Protein AF-A0A6V8L2H3-F1 (afdb_monomer_lite)

InterPro domains:
  IPR012302 Malic enzyme, NAD-binding [PF03949] (28-151)
  IPR012302 Malic enzyme, NAD-binding [SM00919] (1-156)
  IPR036291 NAD(P)-binding domain superfamily [SSF51735] (1-154)
  IPR051674 Malate Decarboxylating Enzymes [PTHR43237] (1-155)

Sequence (157 aa):
MNPSWQWLAEHTNKDGYAGDLPGAVRGADVFIGVSAPNLLTGDDVAAMAKDSIVFALANPDPEVDPREARKHAAIVATGRSDQPNQINNVLAFPGVFRGMLDAHAEEFTEEMALAAARAIADVVGSEKINPTVIVPSVFDPRVAPAVAAAVRAASGR

Secondary structure (DSSP, 8-state):
--HHHHHHHHHS-TT---S-HHHHHTT-SEEEE-S-SS---HHHHHTS-TT-EEEE--SSS-SS-HHHHTTT-SEEEES-TTSSSB--GGGTHHHHHHHHHHHT-SS--HHHHHHHHHHHHHTT-TTT-BTTBSS--TT-TTHHHHHHHHHHHHTT-

Radius of gyration: 17.68 Å; chains: 1; bounding box: 43×32×46 Å

Structure (mmCIF, N/CA/C/O backbone):
data_AF-A0A6V8L2H3-F1
#
_entry.id   AF-A0A6V8L2H3-F1
#
loop_
_atom_site.group_PDB
_atom_site.id
_atom_site.type_symbol
_atom_site.label_atom_id
_atom_site.label_alt_id
_atom_site.label_comp_id
_atom_site.label_asym_id
_atom_site.label_entity_id
_atom_site.label_seq_id
_atom_site.pdbx_PDB_ins_code
_atom_site.Cartn_x
_atom_site.Cartn_y
_atom_site.Cartn_z
_atom_site.occupancy
_atom_site.B_iso_or_equiv
_atom_site.auth_seq_id
_atom_site.auth_comp_id
_atom_site.auth_asym_id
_atom_site.auth_atom_id
_atom_site.pdbx_PDB_model_num
ATOM 1 N N . MET A 1 1 ? 26.379 -6.261 10.099 1.00 69.12 1 MET A N 1
ATOM 2 C CA . MET A 1 1 ? 25.071 -6.073 9.435 1.00 69.12 1 MET A CA 1
ATOM 3 C C . MET A 1 1 ? 24.008 -6.028 10.522 1.00 69.12 1 MET A C 1
ATOM 5 O O . MET A 1 1 ? 24.196 -6.705 11.525 1.00 69.12 1 MET A O 1
ATOM 9 N N . ASN A 1 2 ? 22.961 -5.209 10.392 1.00 93.88 2 ASN A N 1
ATOM 10 C CA . ASN A 1 2 ? 21.833 -5.248 11.332 1.00 93.88 2 ASN A CA 1
ATOM 11 C C . ASN A 1 2 ? 21.234 -6.679 11.326 1.00 93.88 2 ASN A C 1
ATOM 13 O O . ASN A 1 2 ? 21.031 -7.197 10.224 1.00 93.88 2 ASN A O 1
ATOM 17 N N . PRO A 1 3 ? 20.965 -7.319 12.485 1.00 95.06 3 PRO A N 1
ATOM 18 C CA . PRO A 1 3 ? 20.406 -8.675 12.540 1.00 95.06 3 PRO A CA 1
ATOM 19 C C . PRO A 1 3 ? 19.153 -8.871 11.675 1.00 95.06 3 PRO A C 1
ATOM 21 O O . PRO A 1 3 ? 19.028 -9.889 11.000 1.00 95.06 3 PRO A O 1
ATOM 24 N N . SER A 1 4 ? 18.267 -7.873 11.606 1.00 93.81 4 SER A N 1
ATOM 25 C CA . SER A 1 4 ? 17.063 -7.930 10.768 1.00 93.81 4 SER A CA 1
ATOM 26 C C . SER A 1 4 ? 17.392 -7.950 9.273 1.00 93.81 4 SER A C 1
ATOM 28 O O . SER A 1 4 ? 16.727 -8.630 8.499 1.00 93.81 4 SER A O 1
ATOM 30 N N . TRP A 1 5 ? 18.433 -7.229 8.850 1.00 93.38 5 TRP A N 1
ATOM 31 C CA . TRP A 1 5 ? 18.870 -7.224 7.449 1.00 93.38 5 TRP A CA 1
ATOM 32 C C . TRP A 1 5 ? 19.534 -8.539 7.060 1.00 93.38 5 TRP A C 1
ATOM 34 O O . TRP A 1 5 ? 19.353 -9.002 5.939 1.00 93.38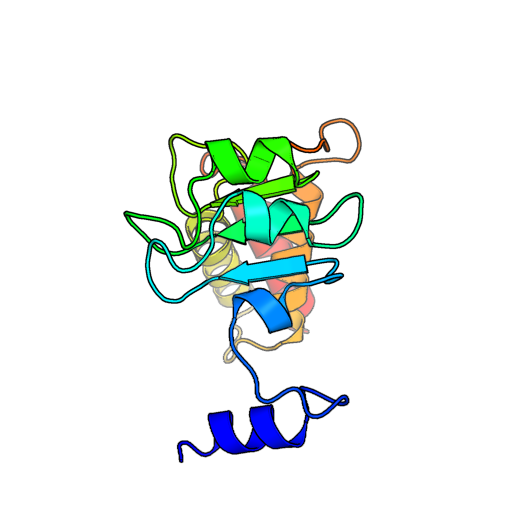 5 TRP A O 1
ATOM 44 N N . GLN A 1 6 ? 20.272 -9.151 7.989 1.00 94.69 6 GLN A N 1
ATOM 45 C CA . GLN A 1 6 ? 20.835 -10.479 7.778 1.00 94.69 6 GLN A CA 1
ATOM 46 C C . GLN A 1 6 ? 19.733 -11.525 7.606 1.00 94.69 6 GLN A C 1
ATOM 48 O O . GLN A 1 6 ? 19.753 -12.254 6.620 1.00 94.69 6 GLN A O 1
ATOM 53 N N . TRP A 1 7 ? 18.733 -11.528 8.492 1.00 96.06 7 TRP A N 1
ATOM 54 C CA . TRP A 1 7 ? 17.596 -12.437 8.368 1.00 96.06 7 TRP A CA 1
ATOM 55 C C . TRP A 1 7 ? 16.879 -12.267 7.020 1.00 96.06 7 TRP A C 1
ATOM 57 O O . TRP A 1 7 ? 16.652 -13.252 6.323 1.00 96.06 7 TRP A O 1
ATOM 67 N N . LEU A 1 8 ? 16.597 -11.028 6.597 1.00 94.81 8 LEU A N 1
ATOM 68 C CA . LEU A 1 8 ? 15.976 -10.763 5.294 1.00 94.81 8 LEU A CA 1
ATOM 69 C C . LEU A 1 8 ? 16.816 -11.296 4.128 1.00 94.81 8 LEU A C 1
ATOM 71 O O . LEU A 1 8 ? 16.270 -11.951 3.243 1.00 94.81 8 LEU A O 1
ATOM 75 N N . ALA A 1 9 ? 18.127 -11.050 4.126 1.00 92.88 9 ALA A N 1
ATOM 76 C CA . ALA A 1 9 ? 19.014 -11.514 3.061 1.00 92.88 9 ALA A CA 1
ATOM 77 C C . ALA A 1 9 ? 19.085 -13.050 2.975 1.00 92.88 9 ALA A C 1
ATOM 79 O O . ALA A 1 9 ? 19.192 -13.592 1.881 1.00 92.88 9 ALA A O 1
ATOM 80 N N . GLU A 1 10 ? 18.993 -13.748 4.109 1.00 94.62 10 GLU A N 1
ATOM 81 C CA . GLU A 1 10 ? 19.021 -15.216 4.179 1.00 94.62 10 GLU A CA 1
ATOM 82 C C . GLU A 1 10 ? 17.682 -15.877 3.790 1.00 94.62 10 GLU A C 1
ATOM 84 O O . GLU A 1 10 ? 17.670 -17.043 3.401 1.00 94.62 10 GLU A O 1
ATOM 89 N N . HIS A 1 11 ? 16.557 -15.155 3.889 1.00 96.69 11 HIS A N 1
ATOM 90 C CA . HIS A 1 11 ? 15.204 -15.715 3.707 1.00 96.69 11 HIS A CA 1
ATOM 91 C C . HIS A 1 11 ? 14.455 -15.186 2.470 1.00 96.69 11 HIS A C 1
ATOM 93 O O . HIS A 1 11 ? 13.380 -15.691 2.134 1.00 96.69 11 HIS A O 1
ATOM 99 N N . THR A 1 12 ? 14.996 -14.183 1.780 1.00 96.31 12 THR A N 1
ATOM 100 C CA . THR A 1 12 ? 14.428 -13.601 0.549 1.00 96.31 12 THR A CA 1
ATOM 101 C C . THR A 1 12 ? 15.394 -13.775 -0.628 1.00 96.31 12 THR A C 1
ATOM 103 O O . THR A 1 12 ? 16.406 -14.452 -0.487 1.00 96.31 12 THR A O 1
ATOM 106 N N . ASN A 1 13 ? 15.075 -13.221 -1.808 1.00 95.75 13 ASN A N 1
ATOM 107 C CA . ASN A 1 13 ? 15.942 -13.287 -2.995 1.00 95.75 13 ASN A CA 1
ATOM 108 C C . ASN A 1 13 ? 16.401 -14.721 -3.343 1.00 95.75 13 ASN A C 1
ATOM 110 O O . ASN A 1 13 ? 17.592 -15.008 -3.444 1.00 95.75 13 ASN A O 1
ATOM 114 N N . LYS A 1 14 ? 15.441 -15.642 -3.505 1.00 93.88 14 LYS A N 1
ATOM 115 C CA . LYS A 1 14 ? 15.718 -17.075 -3.731 1.00 93.88 14 LYS A CA 1
ATOM 116 C C . LYS A 1 14 ? 16.567 -17.342 -4.975 1.00 93.88 14 LYS A C 1
ATOM 118 O O . LYS A 1 14 ? 17.316 -18.313 -4.996 1.00 93.88 14 LYS A O 1
ATOM 123 N N . ASP A 1 15 ? 16.467 -16.464 -5.968 1.00 93.00 15 ASP A N 1
ATOM 124 C CA . ASP A 1 15 ? 17.228 -16.546 -7.216 1.00 93.00 15 ASP A CA 1
ATOM 125 C C . ASP A 1 15 ? 18.649 -15.974 -7.082 1.00 93.00 15 ASP A C 1
ATOM 127 O O . ASP A 1 15 ? 19.437 -16.035 -8.025 1.00 93.00 15 ASP A O 1
ATOM 131 N N . GLY A 1 16 ? 18.999 -15.421 -5.914 1.00 94.31 16 GLY A N 1
ATOM 132 C CA . GLY A 1 16 ? 20.328 -14.885 -5.632 1.00 94.31 16 GLY A CA 1
ATOM 133 C C . GLY A 1 16 ? 20.694 -13.694 -6.515 1.00 94.31 16 GLY A C 1
ATOM 134 O O . GLY A 1 16 ? 21.871 -13.496 -6.821 1.00 94.31 16 GLY A O 1
ATOM 135 N N . TYR A 1 17 ? 19.707 -12.907 -6.950 1.00 95.50 17 TYR A N 1
ATOM 136 C CA . TYR A 1 17 ? 19.945 -11.738 -7.783 1.00 95.50 17 TYR A CA 1
ATOM 137 C C . TYR A 1 17 ? 20.823 -10.724 -7.036 1.00 95.50 17 TYR A C 1
ATOM 139 O O . TYR A 1 17 ? 20.478 -10.272 -5.946 1.00 95.50 17 TYR A O 1
ATOM 147 N N . ALA A 1 18 ? 21.967 -10.372 -7.620 1.00 95.62 18 ALA A N 1
ATOM 148 C CA . ALA A 1 18 ? 22.969 -9.489 -7.014 1.00 95.62 18 ALA A CA 1
ATOM 149 C C . ALA A 1 18 ? 23.338 -8.299 -7.920 1.00 95.62 18 ALA A C 1
ATOM 151 O O . ALA A 1 18 ? 24.421 -7.728 -7.787 1.00 95.62 18 ALA A O 1
ATOM 152 N N . GLY A 1 19 ? 22.471 -7.975 -8.884 1.00 96.00 19 GLY A N 1
ATOM 153 C CA . GLY A 1 19 ? 22.644 -6.839 -9.787 1.00 96.00 19 GLY A CA 1
ATOM 154 C C . GLY A 1 19 ? 22.066 -5.540 -9.225 1.00 96.00 19 GLY A C 1
ATOM 155 O O . GLY A 1 19 ? 22.056 -5.313 -8.016 1.00 96.00 19 GLY A O 1
ATOM 156 N N . ASP A 1 20 ? 21.598 -4.674 -10.119 1.00 96.88 20 ASP A N 1
ATOM 157 C CA . ASP A 1 20 ? 21.049 -3.363 -9.789 1.00 96.88 20 ASP A CA 1
ATOM 158 C C . ASP A 1 20 ? 19.515 -3.372 -9.686 1.00 96.88 20 ASP A C 1
ATOM 160 O O . ASP A 1 20 ? 18.837 -4.364 -9.955 1.00 96.88 20 ASP A O 1
ATOM 164 N N . LEU A 1 21 ? 18.947 -2.247 -9.251 1.00 96.56 21 LEU A N 1
ATOM 165 C CA . LEU A 1 21 ? 17.501 -2.124 -9.095 1.00 96.56 21 LEU A CA 1
ATOM 166 C C . LEU A 1 21 ? 16.737 -2.260 -10.432 1.00 96.56 21 LEU A C 1
ATOM 168 O O . LEU A 1 21 ? 15.763 -3.015 -10.448 1.00 96.56 21 LEU A O 1
ATOM 172 N N . PRO A 1 22 ? 17.153 -1.621 -11.549 1.00 97.38 22 PRO A N 1
ATOM 173 C CA . PRO A 1 22 ? 16.535 -1.840 -12.858 1.00 97.38 22 PRO A CA 1
ATOM 174 C C . PRO A 1 22 ? 16.475 -3.309 -13.270 1.00 97.38 22 PRO A C 1
ATOM 176 O O . PRO A 1 22 ? 15.445 -3.783 -13.747 1.00 97.38 22 PRO A O 1
ATOM 179 N N . GLY A 1 23 ? 17.552 -4.069 -13.065 1.00 97.69 23 GLY A N 1
ATOM 180 C CA . GLY A 1 23 ? 17.536 -5.489 -13.374 1.00 97.69 23 GLY A CA 1
ATOM 181 C C . GLY A 1 23 ? 16.688 -6.312 -12.400 1.00 97.69 23 GLY A C 1
ATOM 182 O O . GLY A 1 23 ? 16.073 -7.280 -12.840 1.00 97.69 23 GLY A O 1
ATOM 183 N N . ALA A 1 24 ? 16.581 -5.912 -11.128 1.00 97.06 24 ALA A N 1
ATOM 184 C CA . ALA A 1 24 ? 15.724 -6.577 -10.142 1.00 97.06 24 ALA A CA 1
ATOM 185 C C . ALA A 1 24 ? 14.222 -6.436 -10.446 1.00 97.06 24 ALA A C 1
ATOM 187 O O . ALA A 1 24 ? 13.447 -7.327 -10.106 1.00 97.06 24 ALA A O 1
ATOM 188 N N . VAL A 1 25 ? 13.796 -5.332 -11.075 1.00 97.94 25 VAL A N 1
ATOM 189 C CA . VAL A 1 25 ? 12.377 -5.105 -11.412 1.00 97.94 25 VAL A CA 1
ATOM 190 C C . VAL A 1 25 ? 11.965 -5.700 -12.760 1.00 97.94 25 VAL A C 1
ATOM 192 O O . VAL A 1 25 ? 10.773 -5.794 -13.050 1.00 97.94 25 VAL A O 1
ATOM 195 N N . ARG A 1 26 ? 12.913 -6.147 -13.592 1.00 98.19 26 ARG A N 1
ATOM 196 C CA . ARG A 1 26 ? 12.599 -6.770 -14.885 1.00 98.19 26 ARG A CA 1
ATOM 197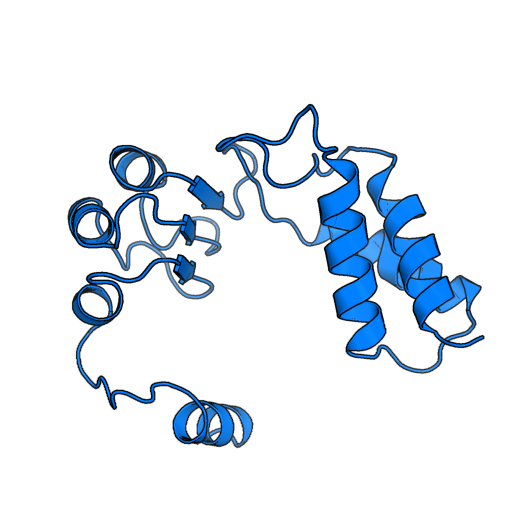 C C . ARG A 1 26 ? 11.743 -8.019 -14.704 1.00 98.19 26 ARG A C 1
ATOM 199 O O . ARG A 1 26 ? 12.154 -8.976 -14.059 1.00 98.19 26 ARG A O 1
ATOM 206 N N . GLY A 1 27 ? 10.563 -8.018 -15.319 1.00 98.06 27 GLY A N 1
ATOM 207 C CA . GLY A 1 27 ? 9.590 -9.101 -15.192 1.00 98.06 27 GLY A CA 1
ATOM 208 C C . GLY A 1 27 ? 8.952 -9.237 -13.806 1.00 98.06 27 GLY A C 1
ATOM 209 O O . GLY A 1 27 ? 8.242 -10.211 -13.586 1.00 98.06 27 GLY A O 1
ATOM 210 N N . ALA A 1 28 ? 9.173 -8.298 -12.881 1.00 98.38 28 ALA A N 1
ATOM 211 C CA . ALA A 1 28 ? 8.517 -8.312 -11.578 1.00 98.38 28 ALA A CA 1
ATOM 212 C C . ALA A 1 28 ? 7.043 -7.896 -11.699 1.00 98.38 28 ALA A C 1
ATOM 214 O O . ALA A 1 28 ? 6.716 -6.954 -12.424 1.00 98.38 28 ALA A O 1
ATOM 215 N N . ASP A 1 29 ? 6.161 -8.558 -10.950 1.00 98.69 29 ASP A N 1
ATOM 216 C CA . ASP A 1 29 ? 4.734 -8.208 -10.892 1.00 98.69 29 ASP A CA 1
ATOM 217 C C . ASP A 1 29 ? 4.474 -6.969 -10.029 1.00 98.69 29 ASP A C 1
ATOM 219 O O . ASP A 1 29 ? 3.563 -6.186 -10.295 1.00 98.69 29 ASP A O 1
ATOM 223 N N . VAL A 1 30 ? 5.275 -6.783 -8.976 1.00 98.62 30 VAL A N 1
ATOM 224 C CA . VAL A 1 30 ? 5.083 -5.722 -7.986 1.00 98.62 30 VAL A CA 1
ATOM 225 C C . VAL A 1 30 ? 6.418 -5.077 -7.634 1.00 98.62 30 VAL A C 1
ATOM 227 O O . VAL A 1 30 ? 7.379 -5.764 -7.294 1.00 98.62 30 VAL A O 1
ATOM 230 N N . PHE A 1 31 ? 6.452 -3.747 -7.646 1.00 98.50 31 PHE A N 1
ATOM 231 C CA . PHE A 1 31 ? 7.516 -2.943 -7.054 1.00 98.50 31 PHE A CA 1
ATOM 232 C C . PHE A 1 31 ? 6.963 -2.149 -5.867 1.00 98.50 31 PHE A C 1
ATOM 234 O O . PHE A 1 31 ? 5.948 -1.466 -6.000 1.00 98.50 31 PHE A O 1
ATOM 241 N N . ILE A 1 32 ? 7.641 -2.216 -4.718 1.00 98.38 32 ILE A N 1
ATOM 242 C CA . ILE A 1 32 ? 7.344 -1.400 -3.532 1.00 98.38 32 ILE A CA 1
ATOM 243 C C . ILE A 1 32 ? 8.616 -0.649 -3.136 1.00 98.38 32 ILE A C 1
ATOM 245 O O . ILE A 1 32 ? 9.547 -1.227 -2.577 1.00 98.38 32 ILE A O 1
ATOM 249 N N . GLY A 1 33 ? 8.642 0.644 -3.434 1.00 97.44 33 GLY A N 1
ATOM 250 C CA . GLY A 1 33 ? 9.679 1.585 -3.040 1.00 97.44 33 GLY A CA 1
ATOM 251 C C . GLY A 1 33 ? 9.303 2.320 -1.755 1.00 97.44 33 GLY A C 1
ATOM 252 O O . GLY A 1 33 ? 8.184 2.814 -1.623 1.00 97.44 33 GLY A O 1
ATOM 253 N N . VAL A 1 34 ? 10.242 2.372 -0.808 1.00 95.19 34 VAL A N 1
ATOM 254 C CA . VAL A 1 34 ? 10.123 3.094 0.473 1.00 95.19 34 VAL A CA 1
ATOM 255 C C . VAL A 1 34 ? 11.430 3.814 0.845 1.00 95.19 34 VAL A C 1
ATOM 257 O O . VAL A 1 34 ? 11.745 3.959 2.027 1.00 95.19 34 VAL A O 1
ATOM 260 N N . SER A 1 35 ? 12.248 4.182 -0.145 1.00 89.94 35 SER A N 1
ATOM 261 C CA . SER A 1 35 ? 13.659 4.538 0.073 1.00 89.94 35 SER A CA 1
ATOM 262 C C . SER A 1 35 ? 14.010 5.970 -0.335 1.00 89.94 35 SER A C 1
ATOM 264 O O . SER A 1 35 ? 14.074 6.849 0.523 1.00 89.94 35 SER A O 1
ATOM 266 N N . ALA A 1 36 ? 14.301 6.199 -1.614 1.00 92.94 36 ALA A N 1
ATOM 267 C CA . ALA A 1 36 ? 14.871 7.435 -2.143 1.00 92.94 36 ALA A CA 1
ATOM 268 C C . ALA A 1 36 ? 14.234 7.812 -3.492 1.00 92.94 36 ALA A C 1
ATOM 270 O O . ALA A 1 36 ? 13.719 6.944 -4.193 1.00 92.94 36 ALA A O 1
ATOM 271 N N . PRO A 1 37 ? 14.277 9.096 -3.879 1.00 95.88 37 PRO A N 1
ATOM 272 C CA . PRO A 1 37 ? 13.647 9.561 -5.108 1.00 95.88 37 PRO A CA 1
ATOM 273 C C . PRO A 1 37 ? 14.418 9.151 -6.371 1.00 95.88 37 PRO A C 1
ATOM 275 O O . PRO A 1 37 ? 15.641 9.019 -6.336 1.00 95.88 37 PRO A O 1
ATOM 278 N N . ASN A 1 38 ? 13.712 9.068 -7.505 1.00 95.06 38 ASN A N 1
ATOM 279 C CA . ASN A 1 38 ? 14.280 8.942 -8.861 1.00 95.06 38 ASN A CA 1
ATOM 280 C C . ASN A 1 38 ? 15.246 7.754 -9.058 1.00 95.06 38 ASN A C 1
ATOM 282 O O . ASN A 1 38 ? 16.293 7.889 -9.692 1.00 95.06 38 ASN A O 1
ATOM 286 N N . LEU A 1 39 ? 14.905 6.594 -8.499 1.00 97.31 39 LEU A N 1
ATOM 287 C CA . LEU A 1 39 ? 15.673 5.354 -8.628 1.00 97.31 39 LEU A CA 1
ATOM 288 C C . LEU A 1 39 ? 15.321 4.548 -9.884 1.00 97.31 39 LEU A C 1
ATOM 290 O O . LEU A 1 39 ? 16.135 3.742 -10.327 1.00 97.31 39 LEU A O 1
ATOM 294 N N . LEU A 1 40 ? 14.118 4.740 -10.426 1.00 98.06 40 LEU A N 1
ATOM 295 C CA . LEU A 1 40 ? 13.610 4.048 -11.606 1.00 98.06 40 LEU A CA 1
ATOM 296 C C . LEU A 1 40 ? 13.062 5.049 -12.625 1.00 98.06 40 LEU A C 1
ATOM 298 O O . LEU A 1 40 ? 12.545 6.115 -12.282 1.00 98.06 40 LEU A O 1
ATOM 302 N N . THR A 1 41 ? 13.149 4.675 -13.893 1.00 98.38 41 THR A N 1
ATOM 303 C CA . THR A 1 41 ? 12.600 5.405 -15.037 1.00 98.38 41 THR A CA 1
ATOM 304 C C . THR A 1 41 ? 11.316 4.748 -15.555 1.00 98.38 41 THR A C 1
ATOM 306 O O . THR A 1 41 ? 10.957 3.640 -15.153 1.00 98.38 41 THR A O 1
ATOM 309 N N . GLY A 1 42 ? 10.614 5.414 -16.479 1.00 98.12 42 GLY A N 1
ATOM 310 C CA . GLY A 1 42 ? 9.475 4.811 -17.181 1.00 98.12 42 GLY A CA 1
ATOM 311 C C . GLY A 1 42 ? 9.855 3.542 -17.952 1.00 98.12 42 GLY A C 1
ATOM 312 O O . GLY A 1 42 ? 9.098 2.576 -17.928 1.00 98.12 42 GLY A O 1
ATOM 313 N N . ASP A 1 43 ? 11.049 3.508 -18.552 1.00 98.50 43 ASP A N 1
ATOM 314 C CA . ASP A 1 43 ? 11.555 2.344 -19.290 1.00 98.50 43 ASP A CA 1
ATOM 315 C C . ASP A 1 43 ? 11.805 1.142 -18.368 1.00 98.50 43 ASP A C 1
ATOM 317 O O . ASP A 1 43 ? 11.550 -0.001 -18.752 1.00 98.50 43 ASP A O 1
ATOM 321 N N . ASP A 1 44 ? 12.237 1.387 -17.129 1.00 98.62 44 ASP A N 1
ATOM 322 C CA . ASP A 1 44 ? 12.399 0.320 -16.137 1.00 98.62 44 ASP A CA 1
ATOM 323 C C . ASP A 1 44 ? 11.041 -0.280 -15.748 1.00 98.62 44 ASP A C 1
ATOM 325 O O . ASP A 1 44 ? 10.905 -1.500 -15.655 1.00 98.62 44 ASP A O 1
ATOM 329 N N . VAL A 1 45 ? 10.006 0.560 -15.607 1.00 98.62 45 VAL A N 1
ATOM 330 C CA . VAL A 1 45 ? 8.624 0.101 -15.378 1.00 98.62 45 VAL A CA 1
ATOM 331 C C . VAL A 1 45 ? 8.075 -0.630 -16.607 1.00 98.62 45 VAL A C 1
ATOM 333 O O . VAL A 1 45 ? 7.386 -1.637 -16.465 1.00 98.62 45 VAL A O 1
ATOM 336 N N . ALA A 1 46 ? 8.410 -0.184 -17.820 1.00 98.62 46 ALA A N 1
ATOM 337 C CA . ALA A 1 46 ? 8.034 -0.866 -19.060 1.00 98.62 46 ALA A CA 1
ATOM 338 C C . ALA A 1 46 ? 8.628 -2.278 -19.172 1.00 98.62 46 ALA A C 1
ATOM 340 O O . ALA A 1 46 ? 8.067 -3.126 -19.866 1.00 98.62 46 ALA A O 1
ATOM 341 N N . ALA A 1 47 ? 9.751 -2.533 -18.495 1.00 98.62 47 ALA A N 1
ATOM 342 C CA . ALA A 1 47 ? 10.403 -3.834 -18.456 1.00 98.62 47 ALA A CA 1
ATOM 343 C C . ALA A 1 47 ? 9.873 -4.767 -17.346 1.00 98.62 47 ALA A C 1
ATOM 345 O O . ALA A 1 47 ? 10.303 -5.923 -17.277 1.00 98.62 47 ALA A O 1
ATOM 346 N N . MET A 1 48 ? 8.960 -4.298 -16.486 1.00 98.75 48 MET A N 1
ATOM 347 C CA . MET A 1 48 ? 8.248 -5.128 -15.506 1.00 98.75 48 MET A CA 1
ATOM 348 C C . MET A 1 48 ? 7.274 -6.103 -16.191 1.00 98.75 48 MET A C 1
ATOM 350 O O . MET A 1 48 ? 7.078 -6.073 -17.408 1.00 98.75 48 MET A O 1
ATOM 354 N N . ALA A 1 49 ? 6.657 -6.996 -15.413 1.00 98.75 49 ALA A N 1
ATOM 355 C CA . ALA A 1 49 ? 5.619 -7.878 -15.935 1.00 98.75 49 ALA A CA 1
ATOM 356 C C . ALA A 1 49 ? 4.418 -7.086 -16.480 1.00 98.75 49 ALA A C 1
ATOM 358 O O . ALA A 1 49 ? 4.158 -5.940 -16.103 1.00 98.75 49 ALA A O 1
ATOM 359 N N . LYS A 1 50 ? 3.649 -7.725 -17.367 1.00 98.06 50 LYS A N 1
ATOM 360 C CA . LYS A 1 50 ? 2.364 -7.181 -17.810 1.00 98.06 50 LYS A CA 1
ATOM 361 C C . LYS A 1 50 ? 1.430 -7.030 -16.602 1.00 98.06 50 LYS A C 1
ATOM 363 O O . LYS A 1 50 ? 1.390 -7.904 -15.747 1.00 98.06 50 LYS A O 1
ATOM 368 N N . ASP A 1 51 ? 0.650 -5.952 -16.595 1.00 98.06 51 ASP A N 1
ATOM 369 C CA . ASP A 1 51 ? -0.303 -5.618 -15.531 1.00 98.06 51 ASP A CA 1
ATOM 370 C C . ASP A 1 51 ? 0.365 -5.386 -14.157 1.00 98.06 51 ASP A C 1
ATOM 372 O O . ASP A 1 51 ? -0.248 -5.595 -13.110 1.00 98.06 51 ASP A O 1
ATOM 376 N N . SER A 1 52 ? 1.619 -4.914 -14.161 1.00 98.69 52 SER A N 1
ATOM 377 C CA . SER A 1 52 ? 2.407 -4.668 -12.951 1.00 98.69 52 SER A CA 1
ATOM 378 C C . SER A 1 52 ? 1.816 -3.606 -12.016 1.00 98.69 52 SER A C 1
ATOM 380 O O . SER A 1 52 ? 1.077 -2.698 -12.419 1.00 98.69 52 SER A O 1
ATOM 382 N N . ILE A 1 53 ? 2.184 -3.714 -10.738 1.00 98.81 53 ILE A N 1
ATOM 383 C CA . ILE A 1 53 ? 1.796 -2.807 -9.655 1.00 98.81 53 ILE A CA 1
ATOM 384 C C . ILE A 1 53 ? 3.035 -2.066 -9.149 1.00 98.81 53 ILE A C 1
ATOM 386 O O . ILE A 1 53 ? 4.018 -2.677 -8.738 1.00 98.81 53 ILE A O 1
ATOM 390 N N . VAL A 1 54 ? 2.974 -0.736 -9.125 1.00 98.69 54 VAL A N 1
ATOM 391 C CA . VAL A 1 54 ? 4.070 0.133 -8.679 1.00 98.69 54 VAL A CA 1
ATOM 392 C C . VAL A 1 54 ? 3.619 0.962 -7.482 1.00 98.69 54 VAL A C 1
ATOM 394 O O . VAL A 1 54 ? 2.753 1.828 -7.593 1.00 98.69 54 VAL A O 1
ATOM 397 N N . PHE A 1 55 ? 4.216 0.718 -6.322 1.00 98.62 55 PHE A N 1
ATOM 398 C CA . PHE A 1 55 ? 4.061 1.531 -5.119 1.00 98.62 55 PHE A CA 1
ATOM 399 C C . PHE A 1 55 ? 5.346 2.337 -4.928 1.00 98.62 55 PHE A C 1
ATOM 401 O O . PHE A 1 55 ? 6.334 1.806 -4.436 1.00 98.62 55 PHE A O 1
ATOM 408 N N . ALA A 1 56 ? 5.346 3.607 -5.330 1.00 97.88 56 ALA A N 1
ATOM 409 C CA . ALA A 1 56 ? 6.482 4.517 -5.177 1.00 97.88 56 ALA A CA 1
ATOM 410 C C . ALA A 1 56 ? 6.199 5.475 -4.007 1.00 97.88 56 ALA A C 1
ATOM 412 O O . ALA A 1 56 ? 5.531 6.502 -4.172 1.00 97.88 56 ALA A O 1
ATOM 413 N N . LEU A 1 57 ? 6.579 5.066 -2.794 1.00 97.38 57 LEU A N 1
ATOM 414 C CA . LEU A 1 57 ? 6.112 5.669 -1.544 1.00 97.38 57 LEU A CA 1
ATOM 415 C C . LEU A 1 57 ? 7.103 6.666 -0.927 1.00 97.38 57 LEU A C 1
ATOM 417 O O . LEU A 1 57 ? 6.770 7.264 0.103 1.00 97.38 57 LEU A O 1
ATOM 421 N N . ALA A 1 58 ? 8.280 6.882 -1.529 1.00 94.94 58 ALA A N 1
ATOM 422 C CA . ALA A 1 58 ? 9.173 7.957 -1.104 1.00 94.94 58 ALA A CA 1
ATOM 423 C C . ALA A 1 58 ? 8.476 9.328 -1.187 1.00 94.94 58 ALA A C 1
ATOM 425 O O . ALA A 1 58 ? 7.669 9.605 -2.076 1.00 94.94 58 ALA A O 1
ATOM 426 N N . ASN A 1 59 ? 8.790 10.191 -0.220 1.00 91.12 59 ASN A N 1
ATOM 427 C CA . ASN A 1 59 ? 8.284 11.558 -0.144 1.00 91.12 59 ASN A CA 1
ATOM 428 C C . ASN A 1 59 ? 9.456 12.548 -0.020 1.00 91.12 59 ASN A C 1
ATOM 430 O O . ASN A 1 59 ? 10.441 12.228 0.648 1.00 91.12 59 ASN A O 1
ATOM 434 N N . PRO A 1 60 ? 9.339 13.774 -0.571 1.00 91.69 60 PRO A N 1
ATOM 435 C CA . PRO A 1 60 ? 8.228 14.268 -1.401 1.00 91.69 60 PRO A CA 1
ATOM 436 C C . PRO A 1 60 ? 8.268 13.746 -2.848 1.00 91.69 60 PRO A C 1
ATOM 438 O O . PRO A 1 60 ? 7.238 13.711 -3.527 1.00 91.69 60 PRO A O 1
ATOM 441 N N . ASP A 1 61 ? 9.450 13.338 -3.299 1.00 94.94 61 ASP A N 1
ATOM 442 C CA . ASP A 1 61 ? 9.702 12.830 -4.639 1.00 94.94 61 ASP A CA 1
ATOM 443 C C . ASP A 1 61 ? 9.711 11.289 -4.608 1.00 94.94 61 ASP A C 1
ATOM 445 O O . ASP A 1 61 ? 10.456 10.710 -3.812 1.00 94.94 61 ASP A O 1
ATOM 449 N N . PRO A 1 62 ? 8.881 10.611 -5.423 1.00 96.62 62 PRO A N 1
ATOM 450 C CA . PRO A 1 62 ? 8.830 9.151 -5.447 1.00 96.62 62 PRO A CA 1
ATOM 451 C C . PRO A 1 62 ? 10.048 8.510 -6.128 1.00 96.62 62 PRO A C 1
ATOM 453 O O . PRO A 1 62 ? 10.820 9.162 -6.831 1.00 96.62 62 PRO A O 1
ATOM 456 N N . GLU A 1 63 ? 10.174 7.192 -5.986 1.00 98.12 63 GLU A N 1
ATOM 457 C CA . GLU A 1 63 ? 11.199 6.370 -6.640 1.00 98.12 63 GLU A CA 1
ATOM 458 C C . GLU A 1 63 ? 11.150 6.453 -8.175 1.00 98.12 63 GLU A C 1
ATOM 460 O O . GLU A 1 63 ? 12.177 6.294 -8.826 1.00 98.12 63 GLU A O 1
ATOM 465 N N . VAL A 1 64 ? 9.975 6.709 -8.753 1.00 97.94 64 VAL A N 1
ATOM 466 C CA . VAL A 1 64 ? 9.743 6.895 -10.193 1.00 97.94 64 VAL A CA 1
ATOM 467 C C . VAL A 1 64 ? 8.672 7.960 -10.397 1.00 97.94 64 VAL A C 1
ATOM 469 O O . VAL A 1 64 ? 7.725 8.037 -9.611 1.00 97.94 64 VAL A O 1
ATOM 472 N N . ASP A 1 65 ? 8.780 8.769 -11.456 1.00 97.19 65 ASP A N 1
ATOM 473 C CA . ASP A 1 65 ? 7.723 9.725 -11.802 1.00 97.19 65 ASP A CA 1
ATOM 474 C C . ASP A 1 65 ? 6.384 8.974 -11.998 1.00 97.19 65 ASP A C 1
ATOM 476 O O . ASP A 1 65 ? 6.279 8.114 -12.882 1.00 97.19 65 ASP A O 1
ATOM 480 N N . PRO A 1 66 ? 5.328 9.290 -11.219 1.00 96.56 66 PRO A N 1
ATOM 481 C CA . PRO A 1 66 ? 4.052 8.583 -11.306 1.00 96.56 66 PRO A CA 1
ATOM 482 C C . PRO A 1 66 ? 3.371 8.678 -12.677 1.00 96.56 66 PRO A C 1
ATOM 484 O O . PRO A 1 66 ? 2.541 7.835 -13.012 1.00 96.56 66 PRO A O 1
ATOM 487 N N . ARG A 1 67 ? 3.657 9.714 -13.473 1.00 96.38 67 ARG A N 1
ATOM 488 C CA . ARG A 1 67 ? 3.128 9.873 -14.835 1.00 96.38 67 ARG A CA 1
ATOM 489 C C . ARG A 1 67 ? 3.815 8.921 -15.798 1.00 96.38 67 ARG A C 1
ATOM 491 O O . ARG A 1 67 ? 3.133 8.343 -16.638 1.00 96.38 67 ARG A O 1
ATOM 498 N N . GLU A 1 68 ? 5.124 8.744 -15.657 1.00 97.88 68 GLU A N 1
ATOM 499 C CA . GLU A 1 68 ? 5.889 7.797 -16.468 1.00 97.88 68 GLU A CA 1
ATOM 500 C C . GLU A 1 68 ? 5.529 6.356 -16.097 1.00 97.88 68 GLU A C 1
ATOM 502 O O . GLU A 1 68 ? 5.209 5.566 -16.980 1.00 97.88 68 GLU A O 1
ATOM 507 N N . ALA A 1 69 ? 5.438 6.038 -14.802 1.00 98.00 69 ALA A N 1
ATOM 508 C CA . ALA A 1 69 ? 5.029 4.709 -14.347 1.00 98.00 69 ALA A CA 1
ATOM 509 C C . ALA A 1 69 ? 3.639 4.303 -14.876 1.00 98.00 69 ALA A C 1
ATOM 511 O O . ALA A 1 69 ? 3.460 3.182 -15.345 1.00 98.00 69 ALA A O 1
ATOM 512 N N . ARG A 1 70 ? 2.655 5.218 -14.880 1.00 97.25 70 ARG A N 1
ATOM 513 C CA . ARG A 1 70 ? 1.279 4.944 -15.355 1.00 97.25 70 ARG A CA 1
ATOM 514 C C . ARG A 1 70 ? 1.159 4.658 -16.849 1.00 97.25 70 ARG A C 1
ATOM 516 O O . ARG A 1 70 ? 0.121 4.160 -17.275 1.00 97.25 70 ARG A O 1
ATOM 523 N N . LYS A 1 71 ? 2.173 4.980 -17.656 1.00 97.88 71 LYS A N 1
ATOM 524 C CA . LYS A 1 71 ? 2.183 4.593 -19.075 1.00 97.88 71 LYS A CA 1
ATOM 525 C C . LYS A 1 71 ? 2.341 3.081 -19.251 1.00 97.88 71 LYS A C 1
ATOM 527 O O . LYS A 1 71 ? 2.009 2.570 -20.317 1.00 97.88 71 LYS A O 1
ATOM 532 N N . HIS A 1 72 ? 2.853 2.393 -18.229 1.00 98.25 72 HIS A N 1
ATOM 533 C CA . HIS A 1 72 ? 3.307 1.009 -18.325 1.00 98.25 72 HIS A CA 1
ATOM 534 C C . HIS A 1 72 ? 2.692 0.093 -17.257 1.00 98.25 72 HIS A C 1
ATOM 536 O O . HIS A 1 72 ? 2.271 -1.013 -17.585 1.00 98.25 72 HIS A O 1
ATOM 542 N N . ALA A 1 73 ? 2.600 0.551 -16.006 1.00 98.44 73 ALA A N 1
ATOM 543 C CA . ALA A 1 73 ? 2.010 -0.202 -14.903 1.00 98.44 73 ALA A CA 1
ATOM 544 C C . ALA A 1 73 ? 0.479 -0.111 -14.907 1.00 98.44 73 ALA A C 1
ATOM 546 O O . ALA A 1 73 ? -0.093 0.950 -15.175 1.00 98.44 73 ALA A O 1
ATOM 547 N N . ALA A 1 74 ? -0.191 -1.204 -14.534 1.00 98.38 74 ALA A N 1
ATOM 548 C CA . ALA A 1 74 ? -1.643 -1.213 -14.376 1.00 98.38 74 ALA A CA 1
ATOM 549 C C . ALA A 1 74 ? -2.081 -0.386 -13.164 1.00 98.38 74 ALA A C 1
ATOM 551 O O . ALA A 1 74 ? -3.096 0.304 -13.223 1.00 98.38 74 ALA A O 1
ATOM 552 N N . ILE A 1 75 ? -1.320 -0.437 -12.068 1.00 98.56 75 ILE A N 1
ATOM 553 C CA . ILE A 1 75 ? -1.628 0.277 -10.827 1.00 98.56 75 ILE A CA 1
ATOM 554 C C . ILE A 1 75 ? -0.398 1.062 -10.391 1.00 98.56 75 ILE A C 1
ATOM 556 O O . ILE A 1 75 ? 0.698 0.516 -10.295 1.00 98.56 75 ILE A O 1
ATOM 560 N N . VAL A 1 76 ? -0.604 2.339 -10.066 1.00 98.44 76 VAL A N 1
ATOM 561 C CA . VAL A 1 76 ? 0.418 3.192 -9.450 1.00 98.44 76 VAL A CA 1
ATOM 562 C C . VAL A 1 76 ? -0.142 3.801 -8.171 1.00 98.44 76 VAL A C 1
ATOM 564 O O . VAL A 1 76 ? -1.211 4.419 -8.202 1.00 98.44 76 VAL A O 1
ATOM 567 N N . ALA A 1 77 ? 0.581 3.636 -7.066 1.00 98.12 77 ALA A N 1
ATOM 568 C CA . ALA A 1 77 ? 0.284 4.220 -5.763 1.00 98.12 77 ALA A CA 1
ATOM 569 C C . ALA A 1 77 ? 1.487 5.013 -5.243 1.00 98.12 77 ALA A C 1
ATOM 571 O O . ALA A 1 77 ? 2.636 4.665 -5.519 1.00 98.12 77 ALA A O 1
ATOM 572 N N . THR A 1 78 ? 1.224 6.093 -4.507 1.00 96.81 78 THR A N 1
ATOM 573 C CA . THR A 1 78 ? 2.278 6.984 -3.989 1.00 96.81 78 THR A CA 1
ATOM 574 C C . THR A 1 78 ? 1.949 7.480 -2.585 1.00 96.81 78 THR A C 1
ATOM 576 O O . THR A 1 78 ? 0.813 7.350 -2.137 1.00 96.81 78 THR A O 1
ATOM 579 N N . GLY A 1 79 ? 2.906 8.107 -1.896 1.00 94.06 79 GLY A N 1
ATOM 580 C CA . GLY A 1 79 ? 2.631 8.833 -0.645 1.00 94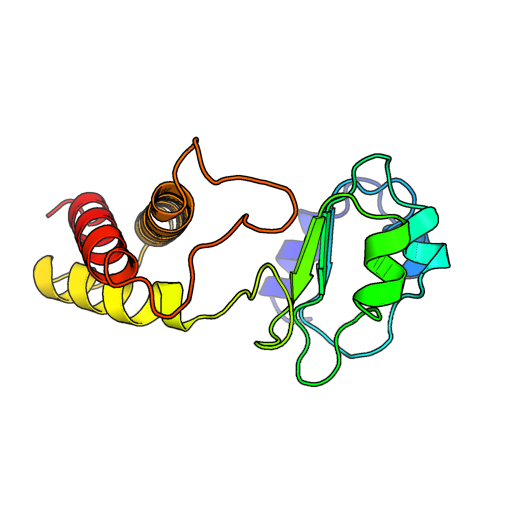.06 79 GLY A CA 1
ATOM 581 C C . GLY A 1 79 ? 1.949 10.198 -0.840 1.00 94.06 79 GLY A C 1
ATOM 582 O O . GLY A 1 79 ? 1.438 10.795 0.116 1.00 94.06 79 GLY A O 1
ATOM 583 N N . ARG A 1 80 ? 1.909 10.702 -2.078 1.00 93.12 80 ARG A N 1
ATOM 584 C CA . ARG A 1 80 ? 1.485 12.067 -2.390 1.00 93.12 80 ARG A CA 1
ATOM 585 C C . ARG A 1 80 ? -0.036 12.205 -2.452 1.00 93.12 80 ARG A C 1
ATOM 587 O O . ARG A 1 80 ? -0.727 11.351 -2.997 1.00 93.12 80 ARG A O 1
ATOM 594 N N . SER A 1 81 ? -0.558 13.316 -1.935 1.00 90.50 81 SER A N 1
ATOM 595 C CA . SER A 1 81 ? -2.001 13.608 -1.909 1.00 90.50 81 SER A CA 1
ATOM 596 C C . SER A 1 81 ? -2.565 14.128 -3.231 1.00 90.50 81 SER A C 1
ATOM 598 O O . SER A 1 81 ? -3.778 14.116 -3.421 1.00 90.50 81 SER A O 1
ATOM 600 N N . ASP A 1 82 ? -1.712 14.580 -4.151 1.00 91.62 82 ASP A N 1
ATOM 601 C CA . ASP A 1 82 ? -2.104 15.046 -5.485 1.00 91.62 82 ASP A CA 1
ATOM 602 C C . ASP A 1 82 ? -2.243 13.899 -6.505 1.00 91.62 82 ASP A C 1
ATOM 604 O O . ASP A 1 82 ? -2.462 14.148 -7.690 1.00 91.62 82 ASP A O 1
ATOM 608 N N . GLN A 1 83 ? -2.095 12.645 -6.067 1.00 92.19 83 GLN A N 1
ATOM 609 C CA . GLN A 1 83 ? -2.112 11.454 -6.913 1.00 92.19 83 GLN A CA 1
ATOM 610 C C . GLN A 1 83 ? -3.239 10.491 -6.494 1.00 92.19 83 GLN A C 1
ATOM 612 O O . GLN A 1 83 ? -3.514 10.351 -5.300 1.00 92.19 83 GLN A O 1
ATOM 617 N N . PRO A 1 84 ? -3.871 9.773 -7.446 1.00 93.75 84 PRO A N 1
ATOM 618 C CA . PRO A 1 84 ? -4.681 8.600 -7.128 1.00 93.75 84 PRO A CA 1
ATOM 619 C C . PRO A 1 84 ? -3.899 7.580 -6.295 1.00 93.75 84 PRO A C 1
ATOM 621 O O . PRO A 1 84 ? -2.673 7.505 -6.402 1.00 93.75 84 PRO A O 1
ATOM 624 N N . ASN A 1 85 ? -4.619 6.762 -5.526 1.00 96.75 85 ASN A N 1
ATOM 625 C CA . ASN A 1 85 ? -4.041 5.729 -4.664 1.00 96.75 85 ASN A CA 1
ATOM 626 C C . ASN A 1 85 ? -2.986 6.273 -3.680 1.00 96.75 85 ASN A C 1
ATOM 628 O O . ASN A 1 85 ? -1.858 5.777 -3.622 1.00 96.75 85 ASN A O 1
ATOM 632 N N . GLN A 1 86 ? -3.339 7.307 -2.911 1.00 96.25 86 GLN A N 1
ATOM 633 C CA . GLN A 1 86 ? -2.467 7.794 -1.846 1.00 96.25 86 GLN A CA 1
ATOM 634 C C . GLN A 1 86 ? -2.380 6.764 -0.709 1.00 96.25 86 GLN A C 1
ATOM 636 O O . GLN A 1 86 ? -3.366 6.513 -0.015 1.00 96.25 86 GLN A O 1
ATOM 641 N N . ILE A 1 87 ? -1.187 6.232 -0.458 1.00 96.62 87 ILE A N 1
ATOM 642 C CA . ILE A 1 87 ? -0.904 5.411 0.721 1.00 96.62 87 ILE A CA 1
ATOM 643 C C . ILE A 1 87 ? -0.511 6.335 1.869 1.00 96.62 87 ILE A C 1
ATOM 645 O O . ILE A 1 87 ? 0.506 7.026 1.812 1.00 96.62 87 ILE A O 1
ATOM 649 N N . ASN A 1 88 ? -1.336 6.370 2.915 1.00 94.50 88 ASN A N 1
ATOM 650 C CA . ASN A 1 88 ? -1.138 7.263 4.050 1.00 94.50 88 ASN A CA 1
ATOM 651 C C . ASN A 1 88 ? -1.425 6.559 5.380 1.00 94.50 88 ASN A C 1
ATOM 653 O O . ASN A 1 88 ? -2.476 5.943 5.558 1.00 94.50 88 ASN A O 1
ATOM 657 N N . ASN A 1 89 ? -0.523 6.726 6.349 1.00 94.25 89 ASN A N 1
ATOM 658 C CA . ASN A 1 89 ? -0.629 6.129 7.682 1.00 94.25 89 ASN A CA 1
ATOM 659 C C . ASN A 1 89 ? -1.870 6.591 8.466 1.00 94.25 89 ASN A C 1
ATOM 661 O O . ASN A 1 89 ? -2.303 5.882 9.376 1.00 94.25 89 ASN A O 1
ATOM 665 N N . VAL A 1 90 ? -2.470 7.735 8.107 1.00 94.81 90 VAL A N 1
ATOM 666 C CA . VAL A 1 90 ? -3.758 8.218 8.648 1.00 94.81 90 VAL A CA 1
ATOM 667 C C . VAL A 1 90 ? -4.874 7.187 8.503 1.00 94.81 90 VAL A C 1
ATOM 669 O O . VAL A 1 90 ? -5.769 7.141 9.341 1.00 94.81 90 VAL A O 1
ATOM 672 N N . LEU A 1 91 ? -4.800 6.312 7.500 1.00 97.12 91 LEU A N 1
ATOM 673 C CA . LEU A 1 91 ? -5.766 5.231 7.323 1.00 97.12 91 LEU A CA 1
ATOM 674 C C . LEU A 1 91 ? -5.669 4.154 8.415 1.00 97.12 91 LEU A C 1
ATOM 676 O O . LEU A 1 91 ? -6.644 3.453 8.663 1.00 97.12 91 LEU A O 1
ATOM 680 N N . ALA A 1 92 ? -4.516 4.023 9.074 1.00 97.38 92 ALA A N 1
ATOM 681 C CA . ALA A 1 92 ? -4.263 2.978 10.058 1.00 97.38 92 ALA A CA 1
ATOM 682 C C . ALA A 1 92 ? -4.316 3.501 11.498 1.00 97.38 92 ALA A C 1
ATOM 684 O O . ALA A 1 92 ? -5.128 3.024 12.292 1.00 97.38 92 ALA A O 1
ATOM 685 N N . PHE A 1 93 ? -3.474 4.481 11.856 1.00 96.06 93 PHE A N 1
ATOM 686 C CA . PHE A 1 93 ? -3.202 4.779 13.270 1.00 96.06 93 PHE A CA 1
ATOM 687 C C . PHE A 1 93 ? -4.450 5.119 14.112 1.00 96.06 93 PHE A C 1
ATOM 689 O O . PHE A 1 93 ? -4.548 4.577 15.213 1.00 96.06 93 PHE A O 1
ATOM 696 N N . PRO A 1 94 ? -5.435 5.929 13.657 1.00 97.62 94 PRO A N 1
ATOM 697 C CA . PRO A 1 94 ? -6.569 6.283 14.510 1.00 97.62 94 PRO A CA 1
ATOM 698 C C . PRO A 1 94 ? -7.402 5.056 14.887 1.00 97.62 94 PRO A C 1
ATOM 700 O O . PRO A 1 94 ? -7.786 4.892 16.044 1.00 97.62 94 PRO A O 1
ATOM 703 N N . GLY A 1 95 ? -7.654 4.182 13.909 1.00 98.19 95 GLY A N 1
ATOM 704 C CA . GLY A 1 95 ? -8.427 2.964 14.108 1.00 98.19 95 GLY A CA 1
ATOM 705 C C . GLY A 1 95 ? -7.660 1.915 14.904 1.00 98.19 95 GLY A C 1
ATOM 706 O O . GLY A 1 95 ? -8.219 1.340 15.831 1.00 98.19 95 GLY A O 1
ATOM 707 N N . VAL A 1 96 ? -6.371 1.714 14.604 1.00 98.44 96 VAL A N 1
ATOM 708 C CA . VAL A 1 96 ? -5.524 0.751 15.326 1.00 98.44 96 VAL A CA 1
ATOM 709 C C . VAL A 1 96 ? -5.482 1.081 16.814 1.00 98.44 96 VAL A C 1
ATOM 711 O O . VAL A 1 96 ? -5.825 0.233 17.635 1.00 98.44 96 VAL A O 1
ATOM 714 N N . PHE A 1 97 ? -5.152 2.325 17.174 1.00 98.12 97 PHE A N 1
ATOM 715 C CA . PHE A 1 97 ? -5.094 2.722 18.581 1.00 98.12 97 PHE A CA 1
ATOM 716 C C . PHE A 1 97 ? -6.462 2.646 19.259 1.00 98.12 97 PHE A C 1
ATOM 718 O O . PHE A 1 97 ? -6.548 2.165 20.387 1.00 98.12 97 PHE A O 1
ATOM 725 N N . ARG A 1 98 ? -7.543 3.066 18.588 1.00 98.44 98 ARG A N 1
ATOM 726 C CA . ARG A 1 98 ? -8.901 2.940 19.142 1.00 98.44 98 ARG A CA 1
ATOM 727 C C . ARG A 1 98 ? -9.256 1.481 19.432 1.00 98.44 98 ARG A C 1
ATOM 729 O O . ARG A 1 98 ? -9.715 1.198 20.533 1.00 98.44 98 ARG A O 1
ATOM 736 N N . GLY A 1 99 ? -9.001 0.574 18.489 1.00 98.25 99 GLY A N 1
ATOM 737 C CA . GLY A 1 99 ? -9.267 -0.856 18.647 1.00 98.25 99 GLY A CA 1
ATOM 738 C C . GLY A 1 99 ? -8.454 -1.489 19.775 1.00 98.25 99 GLY A C 1
ATOM 739 O O . GLY A 1 99 ? -9.010 -2.217 20.593 1.00 98.25 99 GLY A O 1
ATOM 740 N N . MET A 1 100 ? -7.165 -1.150 19.878 1.00 98.06 100 MET A N 1
ATOM 741 C CA . MET A 1 100 ? -6.316 -1.606 20.985 1.00 98.06 100 MET A CA 1
ATOM 742 C C . MET A 1 100 ? -6.814 -1.092 22.340 1.00 98.06 100 MET A C 1
ATOM 744 O O . MET A 1 100 ? -6.901 -1.862 23.295 1.00 98.06 100 MET A O 1
ATOM 748 N N . LEU A 1 101 ? -7.183 0.190 22.423 1.00 98.19 101 LEU A N 1
ATOM 749 C CA . LEU A 1 101 ? -7.736 0.785 23.640 1.00 98.19 101 LEU A CA 1
ATOM 750 C C . LEU A 1 101 ? -9.081 0.155 24.020 1.00 98.19 101 LEU A C 1
ATOM 752 O O . LEU A 1 101 ? -9.301 -0.107 25.194 1.00 98.19 101 LEU A O 1
ATOM 756 N N . ASP A 1 102 ? -9.962 -0.142 23.062 1.00 98.06 102 ASP A N 1
ATOM 757 C CA . ASP A 1 102 ? -11.240 -0.826 23.322 1.00 98.06 102 ASP A CA 1
ATOM 758 C C . ASP A 1 102 ? -11.083 -2.281 23.775 1.00 98.06 102 ASP A C 1
ATOM 760 O O . ASP A 1 102 ? -11.959 -2.819 24.454 1.00 98.06 102 ASP A O 1
ATOM 764 N N . ALA A 1 103 ? -9.996 -2.931 23.368 1.00 97.50 103 ALA A N 1
ATOM 765 C CA . ALA A 1 103 ? -9.653 -4.292 23.761 1.00 97.50 103 ALA A CA 1
ATOM 766 C C . ALA A 1 103 ? -8.862 -4.368 25.075 1.00 97.50 103 ALA A C 1
ATOM 768 O O . ALA A 1 103 ? -8.609 -5.466 25.574 1.00 97.50 103 ALA A O 1
ATOM 769 N N . HIS A 1 104 ? -8.404 -3.223 25.599 1.00 97.25 104 HIS A N 1
ATOM 770 C CA . HIS A 1 104 ? -7.327 -3.169 26.589 1.00 97.25 104 HIS A CA 1
ATOM 771 C C . HIS A 1 104 ? -6.139 -4.060 26.171 1.00 97.25 104 HIS A C 1
ATOM 773 O O . HIS A 1 104 ? -5.630 -4.845 26.971 1.00 97.25 104 HIS A O 1
ATOM 779 N N . ALA A 1 105 ? -5.748 -4.009 24.895 1.00 96.81 105 ALA A N 1
ATOM 780 C CA . ALA A 1 105 ? -4.632 -4.789 24.378 1.00 96.81 105 ALA A CA 1
ATOM 781 C C . ALA A 1 105 ? -3.303 -4.245 24.921 1.00 96.81 105 ALA A C 1
ATOM 783 O O . ALA A 1 105 ? -3.050 -3.043 24.872 1.00 96.81 105 ALA A O 1
ATOM 784 N N . GLU A 1 106 ? -2.455 -5.140 25.421 1.00 95.75 106 GLU A N 1
ATOM 785 C CA . GLU A 1 106 ? -1.127 -4.793 25.949 1.00 95.75 106 GLU A CA 1
ATOM 786 C C . GLU A 1 106 ? -0.061 -4.766 24.848 1.00 95.75 106 GLU A C 1
ATOM 788 O O . GLU A 1 106 ? 0.930 -4.048 24.958 1.00 95.75 106 GLU A O 1
ATOM 793 N N . GLU A 1 107 ? -0.293 -5.506 23.763 1.00 95.94 107 GLU A N 1
ATOM 794 C CA . GLU A 1 107 ? 0.632 -5.657 22.646 1.00 95.94 107 GLU A CA 1
ATOM 795 C C . GLU A 1 107 ? -0.108 -5.540 21.311 1.00 95.94 107 GLU A C 1
ATOM 797 O O . GLU A 1 107 ? -1.302 -5.834 21.210 1.00 95.94 107 GLU A O 1
ATOM 802 N N . PHE A 1 108 ? 0.618 -5.103 20.281 1.00 96.69 108 PHE A N 1
ATOM 803 C CA . PHE A 1 108 ? 0.142 -5.094 18.901 1.00 96.69 108 PHE A CA 1
ATOM 804 C C . PHE A 1 108 ? 0.744 -6.282 18.155 1.00 96.69 108 PHE A C 1
ATOM 806 O O . PHE A 1 108 ? 1.962 -6.350 17.989 1.00 96.69 108 PHE A O 1
ATOM 813 N N . THR A 1 109 ? -0.103 -7.215 17.723 1.00 96.94 109 THR A N 1
ATOM 814 C CA . THR A 1 109 ? 0.337 -8.464 17.087 1.00 96.94 109 THR A CA 1
ATOM 815 C C . THR A 1 109 ? 0.274 -8.394 15.560 1.00 96.94 109 THR A C 1
ATOM 817 O O . THR A 1 109 ? -0.346 -7.500 14.976 1.00 96.94 109 THR A O 1
ATOM 820 N N . GLU A 1 110 ? 0.895 -9.364 14.888 1.00 96.62 110 GLU A N 1
ATOM 821 C CA . GLU A 1 110 ? 0.823 -9.487 13.429 1.00 96.62 110 GLU A CA 1
ATOM 822 C C . GLU A 1 110 ? -0.616 -9.746 12.952 1.00 96.62 110 GLU A C 1
ATOM 824 O O . GLU A 1 110 ? -1.053 -9.182 11.948 1.00 96.62 110 GLU A O 1
ATOM 829 N N . GLU A 1 111 ? -1.407 -10.509 13.710 1.00 97.50 111 GLU A N 1
ATOM 830 C CA . GLU A 1 111 ? -2.823 -10.741 13.419 1.00 97.50 111 GLU A CA 1
ATOM 831 C C . GLU A 1 111 ? -3.626 -9.437 13.449 1.00 97.50 111 GLU A C 1
ATOM 833 O O . GLU A 1 111 ? -4.468 -9.217 12.576 1.00 97.50 111 GLU A O 1
ATOM 838 N N . MET A 1 112 ? -3.341 -8.542 14.404 1.00 98.25 112 MET A N 1
ATOM 839 C CA . MET A 1 112 ? -3.956 -7.212 14.443 1.00 98.25 112 MET A CA 1
ATOM 840 C C . MET A 1 112 ? -3.545 -6.360 13.242 1.00 98.25 112 MET A C 1
ATOM 842 O O . MET A 1 112 ? -4.389 -5.662 12.676 1.00 98.25 112 MET A O 1
ATOM 846 N N . ALA A 1 113 ? -2.276 -6.421 12.828 1.00 98.06 113 ALA A N 1
ATOM 847 C CA . ALA A 1 113 ? -1.791 -5.707 11.649 1.00 98.06 113 ALA A CA 1
ATOM 848 C C . ALA A 1 113 ? -2.496 -6.180 10.371 1.00 98.06 113 ALA A C 1
ATOM 850 O O . ALA A 1 113 ? -2.981 -5.361 9.586 1.00 98.06 113 ALA A O 1
ATOM 851 N N . LEU A 1 114 ? -2.629 -7.497 10.195 1.00 98.31 114 LEU A N 1
ATOM 852 C CA . LEU A 1 114 ? -3.353 -8.092 9.073 1.00 98.31 114 LEU A CA 1
ATOM 853 C C . LEU A 1 114 ? -4.849 -7.753 9.115 1.00 98.31 114 LEU A C 1
ATOM 855 O O . LEU A 1 114 ? -5.435 -7.452 8.073 1.00 98.31 114 LEU A O 1
ATOM 859 N N . ALA A 1 115 ? -5.469 -7.757 10.298 1.00 98.31 115 ALA A N 1
ATOM 860 C CA . ALA A 1 115 ? -6.868 -7.372 10.471 1.00 98.31 115 ALA A CA 1
ATOM 861 C C . ALA A 1 115 ? -7.104 -5.897 10.112 1.00 98.31 115 ALA A C 1
ATOM 863 O O . ALA A 1 115 ? -8.045 -5.586 9.382 1.00 98.31 115 ALA A O 1
ATOM 864 N N . ALA A 1 116 ? -6.221 -4.999 10.556 1.00 98.50 116 ALA A N 1
ATOM 865 C CA . ALA A 1 116 ? -6.269 -3.585 10.204 1.00 98.50 116 ALA A CA 1
ATOM 866 C C . ALA A 1 116 ? -6.119 -3.371 8.690 1.00 98.50 116 ALA A C 1
ATOM 868 O O . ALA A 1 116 ? -6.924 -2.660 8.091 1.00 98.50 116 ALA A O 1
ATOM 869 N N . ALA A 1 117 ? -5.134 -4.017 8.056 1.00 98.19 117 ALA A N 1
AT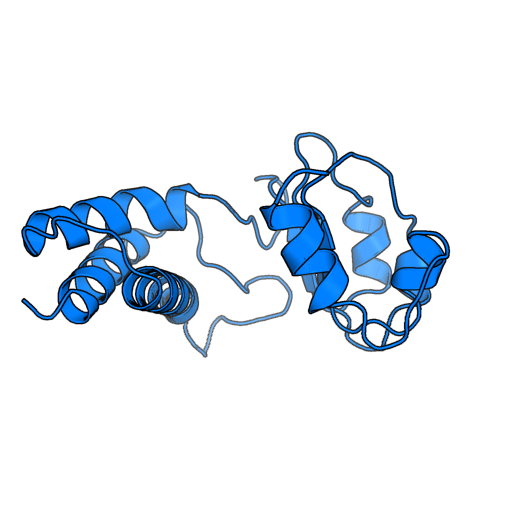OM 870 C CA . ALA A 1 117 ? -4.902 -3.900 6.617 1.00 98.19 117 ALA A CA 1
ATOM 871 C C . ALA A 1 117 ? -6.118 -4.362 5.793 1.00 98.19 117 ALA A C 1
ATOM 873 O O . ALA A 1 117 ? -6.537 -3.665 4.868 1.00 98.19 117 ALA A O 1
ATOM 874 N N . ARG A 1 118 ? -6.727 -5.498 6.166 1.00 98.06 118 ARG A N 1
ATOM 875 C CA . ARG A 1 118 ? -7.955 -6.005 5.529 1.00 98.06 118 ARG A CA 1
ATOM 876 C C . ARG A 1 118 ? -9.124 -5.041 5.710 1.00 98.06 118 ARG A C 1
ATOM 878 O O . ARG A 1 118 ? -9.774 -4.696 4.732 1.00 98.06 118 ARG A O 1
ATOM 885 N N . ALA A 1 119 ? -9.325 -4.526 6.924 1.00 98.12 119 ALA A N 1
ATOM 886 C CA . ALA A 1 119 ? -10.386 -3.561 7.198 1.00 98.12 119 ALA A CA 1
ATOM 887 C C . ALA A 1 119 ? -10.243 -2.271 6.374 1.00 98.12 119 ALA A C 1
ATOM 889 O O . ALA A 1 119 ? -11.245 -1.738 5.908 1.00 98.12 119 ALA A O 1
ATOM 890 N N . ILE A 1 120 ? -9.017 -1.781 6.150 1.00 98.00 120 ILE A N 1
ATOM 891 C CA . ILE A 1 120 ? -8.774 -0.628 5.267 1.00 98.00 120 ILE A CA 1
ATOM 892 C C . ILE A 1 120 ? -9.167 -0.963 3.823 1.00 98.00 120 ILE A C 1
ATOM 894 O O . ILE A 1 120 ? -9.866 -0.174 3.185 1.00 98.00 120 ILE A O 1
ATOM 898 N N . ALA A 1 121 ? -8.738 -2.119 3.308 1.00 96.56 121 ALA A N 1
ATOM 899 C CA . ALA A 1 121 ? -9.033 -2.540 1.939 1.00 96.56 121 ALA A CA 1
ATOM 900 C C . ALA A 1 121 ? -10.545 -2.714 1.698 1.00 96.56 121 ALA A C 1
ATOM 902 O O . ALA A 1 121 ? -11.078 -2.221 0.702 1.00 96.56 121 ALA A O 1
ATOM 903 N N . ASP A 1 122 ? -11.256 -3.326 2.647 1.00 96.75 122 ASP A N 1
ATOM 904 C CA . ASP A 1 122 ? -12.691 -3.612 2.535 1.00 96.75 122 ASP A CA 1
ATOM 905 C C . ASP A 1 122 ? -13.558 -2.340 2.475 1.00 96.75 122 ASP A C 1
ATOM 907 O O . ASP A 1 122 ? -14.644 -2.351 1.890 1.00 96.75 122 ASP A O 1
ATOM 911 N N . VAL A 1 123 ? -13.079 -1.208 3.010 1.00 97.25 123 VAL A N 1
ATOM 912 C CA . VAL A 1 123 ? -13.810 0.076 2.977 1.00 97.25 123 VAL A CA 1
ATOM 913 C C . VAL A 1 123 ? -13.982 0.619 1.553 1.00 97.25 123 VAL A C 1
ATOM 915 O O . VAL A 1 123 ? -14.960 1.335 1.286 1.00 97.25 123 VAL A O 1
ATOM 918 N N . VAL A 1 124 ? -13.082 0.274 0.623 1.00 95.81 124 VAL A N 1
ATOM 919 C CA . VAL A 1 124 ? -13.221 0.647 -0.79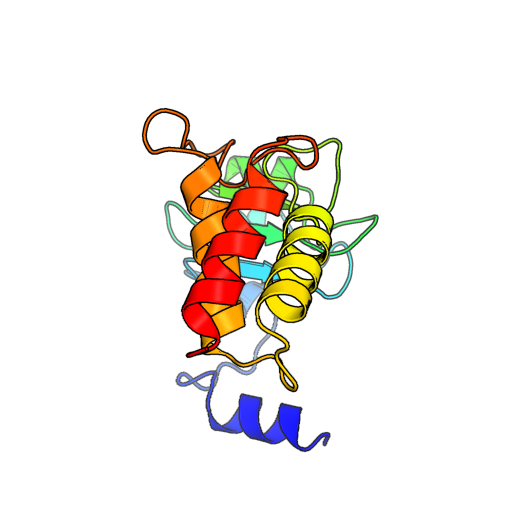6 1.00 95.81 124 VAL A CA 1
ATOM 920 C C . VAL A 1 124 ? -14.528 0.082 -1.356 1.00 95.81 124 VAL A C 1
ATOM 922 O O . VAL A 1 124 ? -15.307 0.817 -1.968 1.00 95.81 124 VAL A O 1
ATOM 925 N N . GLY A 1 125 ? -14.805 -1.189 -1.059 1.00 90.75 125 GLY A N 1
ATOM 926 C CA . GLY A 1 125 ? -15.946 -1.937 -1.573 1.00 90.75 125 GLY A CA 1
ATOM 927 C C . GLY A 1 125 ? -15.734 -2.443 -3.004 1.00 90.75 125 GLY A C 1
ATOM 928 O O . GLY A 1 125 ? -15.133 -1.774 -3.848 1.00 90.75 125 GLY A O 1
ATOM 929 N N . SER A 1 126 ? -16.277 -3.626 -3.291 1.00 89.75 126 SER A N 1
ATOM 930 C CA . SER A 1 126 ? -16.124 -4.324 -4.578 1.00 89.75 126 SER A CA 1
ATOM 931 C C . SER A 1 126 ? -16.675 -3.555 -5.781 1.00 89.75 126 SER A C 1
ATOM 933 O O . SER A 1 126 ? -16.216 -3.768 -6.896 1.00 89.75 126 SER A O 1
ATOM 935 N N . GLU A 1 127 ? -17.631 -2.649 -5.579 1.00 91.12 127 GLU A N 1
ATOM 936 C CA . GLU A 1 127 ? -18.215 -1.857 -6.669 1.00 91.12 127 GLU A CA 1
ATOM 937 C C . GLU A 1 127 ? -17.353 -0.660 -7.088 1.00 91.12 127 GLU A C 1
ATOM 939 O O . GLU A 1 127 ? -17.506 -0.148 -8.195 1.00 91.12 127 GLU A O 1
ATOM 944 N N . LYS A 1 128 ? -16.467 -0.178 -6.207 1.00 91.25 128 LYS A N 1
ATOM 945 C CA . LYS A 1 128 ? -15.653 1.022 -6.462 1.00 91.25 128 LYS A CA 1
ATOM 946 C C . LYS A 1 128 ? -14.218 0.700 -6.848 1.00 91.25 128 LYS A C 1
ATOM 948 O O . LYS A 1 128 ? -13.550 1.571 -7.408 1.00 91.25 128 LYS A O 1
ATOM 953 N N . ILE A 1 129 ? -13.746 -0.507 -6.538 1.00 95.88 129 ILE A N 1
ATOM 954 C CA . ILE A 1 129 ? -12.361 -0.902 -6.783 1.00 95.88 129 ILE A CA 1
ATOM 955 C C . ILE A 1 129 ? -12.029 -0.826 -8.275 1.00 95.88 129 ILE A C 1
ATOM 957 O O . ILE A 1 129 ? -12.733 -1.363 -9.129 1.00 95.88 129 ILE A O 1
ATOM 961 N N . ASN A 1 130 ? -10.960 -0.108 -8.596 1.00 96.06 130 ASN A N 1
ATOM 962 C CA . ASN A 1 130 ? -10.447 0.040 -9.954 1.00 96.06 130 ASN A CA 1
ATOM 963 C C . ASN A 1 130 ? -8.964 0.460 -9.893 1.00 96.06 130 ASN A C 1
ATOM 965 O O . ASN A 1 130 ? -8.479 0.785 -8.807 1.00 96.06 130 ASN A O 1
ATOM 969 N N . PRO A 1 131 ? -8.235 0.515 -11.023 1.00 96.44 131 PRO A N 1
ATOM 970 C CA . PRO A 1 131 ? -6.803 0.830 -11.023 1.00 96.44 131 PRO A CA 1
ATOM 971 C C . PRO A 1 131 ? -6.405 2.158 -10.354 1.00 96.44 131 PRO A C 1
ATOM 973 O O . PRO A 1 131 ? -5.265 2.327 -9.924 1.00 96.44 131 PRO A O 1
ATOM 976 N N . THR A 1 132 ? -7.339 3.105 -10.239 1.00 95.94 132 THR A N 1
ATOM 977 C CA . THR A 1 132 ? -7.132 4.418 -9.603 1.00 95.94 132 THR A CA 1
ATOM 978 C C . THR A 1 132 ? -7.752 4.544 -8.208 1.00 95.94 132 THR A C 1
ATOM 980 O O . THR A 1 132 ? -7.628 5.598 -7.583 1.00 95.94 132 THR A O 1
ATOM 983 N N . VAL A 1 133 ? -8.414 3.488 -7.719 1.00 96.44 133 VAL A N 1
ATOM 984 C CA . VAL A 1 133 ? -9.052 3.429 -6.398 1.00 96.44 133 VAL A CA 1
ATOM 985 C C . VAL A 1 133 ? -8.828 2.041 -5.786 1.00 96.44 133 VAL A C 1
ATOM 987 O O . VAL A 1 133 ? -9.708 1.181 -5.818 1.00 96.44 133 VAL A O 1
ATOM 990 N N . ILE A 1 134 ? -7.635 1.821 -5.231 1.00 96.94 134 ILE A N 1
ATOM 991 C CA . ILE A 1 134 ? -7.268 0.579 -4.515 1.00 96.94 134 ILE A CA 1
ATOM 992 C C . ILE A 1 134 ? -7.282 0.738 -2.987 1.00 96.94 134 ILE A C 1
ATOM 994 O O . ILE A 1 134 ? -7.170 -0.237 -2.252 1.00 96.94 134 ILE A O 1
ATOM 998 N N . VAL A 1 135 ? -7.379 1.978 -2.511 1.00 96.81 135 VAL A N 1
ATOM 999 C CA . VAL A 1 135 ? -7.291 2.377 -1.103 1.00 96.81 135 VAL A CA 1
ATOM 1000 C C . VAL A 1 135 ? -8.340 3.467 -0.848 1.00 96.81 135 VAL A C 1
ATOM 1002 O O . VAL A 1 135 ? -8.588 4.282 -1.746 1.00 96.81 135 VAL A O 1
ATOM 1005 N N . PRO A 1 136 ? -9.012 3.495 0.319 1.00 96.31 136 PRO A N 1
ATOM 1006 C CA . PRO A 1 136 ? -10.006 4.522 0.599 1.00 96.31 136 PRO A CA 1
ATOM 1007 C C . PRO A 1 136 ? -9.363 5.906 0.748 1.00 96.31 136 PRO A C 1
ATOM 1009 O O . PRO A 1 136 ? -8.165 6.048 0.996 1.00 96.31 136 PRO A O 1
ATOM 1012 N N . SER A 1 137 ? -10.188 6.947 0.632 1.00 93.88 137 SER A N 1
ATOM 1013 C CA . SER A 1 137 ? -9.760 8.310 0.952 1.00 93.88 137 SER A CA 1
ATOM 1014 C C . SER A 1 137 ? -9.346 8.411 2.421 1.00 93.88 137 SER A C 1
ATOM 1016 O O . SER A 1 137 ? -10.014 7.862 3.295 1.00 93.88 137 SER A O 1
ATOM 1018 N N . VAL A 1 138 ? -8.311 9.205 2.709 1.00 92.94 138 VAL A N 1
ATOM 1019 C CA . VAL A 1 138 ? -7.887 9.535 4.084 1.00 92.94 138 VAL A CA 1
ATOM 1020 C C . VAL A 1 138 ? -8.970 10.245 4.904 1.00 92.94 138 VAL A C 1
ATOM 1022 O O . VAL A 1 138 ? -8.880 10.292 6.127 1.00 92.94 138 VAL A O 1
ATOM 1025 N N . PHE A 1 139 ? -9.996 10.783 4.239 1.00 92.69 139 PHE A N 1
ATOM 1026 C CA . PHE A 1 139 ? -11.142 11.440 4.865 1.00 92.69 139 PHE A CA 1
ATOM 1027 C C . PHE A 1 139 ? -12.395 10.560 4.910 1.00 92.69 139 PHE A C 1
ATOM 1029 O O . PHE A 1 139 ? -13.453 11.043 5.309 1.00 92.69 139 PHE A O 1
ATOM 1036 N N . ASP A 1 140 ? -12.320 9.295 4.484 1.00 96.12 140 ASP A N 1
ATOM 1037 C CA . ASP A 1 140 ? -13.467 8.396 4.549 1.00 96.12 140 ASP A CA 1
ATOM 1038 C C . ASP A 1 140 ? -13.778 8.060 6.022 1.00 96.12 140 ASP A C 1
ATOM 1040 O O . ASP A 1 140 ? -12.992 7.370 6.683 1.00 96.12 140 ASP A O 1
ATOM 1044 N N . PRO A 1 141 ? -14.924 8.521 6.564 1.00 96.94 141 PRO A N 1
ATOM 1045 C CA . PRO A 1 141 ? -15.225 8.397 7.989 1.00 96.94 141 PRO A CA 1
ATOM 1046 C C . PRO A 1 141 ? -15.457 6.945 8.419 1.00 96.94 141 PRO A C 1
ATOM 1048 O O . PRO A 1 141 ? -15.540 6.665 9.613 1.00 96.94 141 PRO A O 1
ATOM 1051 N N . ARG A 1 142 ? -15.574 6.014 7.464 1.00 97.69 142 ARG A N 1
ATOM 1052 C CA . ARG A 1 142 ? -15.783 4.587 7.719 1.00 97.69 142 ARG A CA 1
ATOM 1053 C C . ARG A 1 142 ? -14.486 3.867 8.087 1.00 97.69 142 ARG A C 1
ATOM 1055 O O . ARG A 1 142 ? -14.557 2.827 8.734 1.00 97.69 142 ARG A O 1
ATOM 1062 N N . VAL A 1 143 ? -13.319 4.413 7.723 1.00 98.06 143 VAL A N 1
ATOM 1063 C CA . VAL A 1 143 ? -12.021 3.733 7.883 1.00 98.06 143 VAL A CA 1
ATOM 1064 C C . VAL A 1 143 ? -11.678 3.505 9.350 1.00 98.06 143 VAL A C 1
ATOM 1066 O O . VAL A 1 143 ? -11.527 2.362 9.771 1.00 98.06 143 VAL A O 1
ATOM 1069 N N . ALA A 1 144 ? -11.587 4.569 10.153 1.00 98.25 144 ALA A N 1
ATOM 1070 C CA . ALA A 1 144 ? -11.156 4.437 11.544 1.00 98.25 144 ALA A CA 1
ATOM 1071 C C . ALA A 1 144 ? -12.081 3.524 12.383 1.00 98.25 144 ALA A C 1
ATOM 1073 O O . ALA A 1 144 ? -11.550 2.662 13.086 1.00 98.25 144 ALA A O 1
ATOM 1074 N N . PRO A 1 145 ? -13.427 3.617 12.287 1.00 98.50 145 PRO A N 1
ATOM 1075 C CA . PRO A 1 145 ? -14.322 2.670 12.953 1.00 98.50 145 PRO A CA 1
ATOM 1076 C C . PRO A 1 145 ? -14.144 1.218 12.490 1.00 98.50 145 PRO A C 1
ATOM 1078 O O . PRO A 1 145 ? -14.124 0.320 13.329 1.00 98.50 145 PRO A O 1
ATOM 1081 N N . ALA A 1 146 ? -13.988 0.977 11.182 1.00 98.50 146 ALA A N 1
ATOM 1082 C CA . ALA A 1 146 ? -13.803 -0.372 10.643 1.00 98.50 146 ALA A CA 1
ATOM 1083 C C . ALA A 1 146 ? -12.493 -1.003 11.135 1.00 98.50 146 ALA A C 1
ATOM 1085 O O . ALA A 1 146 ? -12.487 -2.139 11.611 1.00 98.50 146 ALA A O 1
ATOM 1086 N N . VAL A 1 147 ? -11.396 -0.243 11.093 1.00 98.62 147 VAL A N 1
ATOM 1087 C CA . VAL A 1 147 ? -10.089 -0.684 11.593 1.00 98.62 147 VAL A CA 1
ATOM 1088 C C . VAL A 1 147 ? -10.136 -0.945 13.097 1.00 98.62 147 VAL A C 1
ATOM 1090 O O . VAL A 1 147 ? -9.644 -1.977 13.543 1.00 98.62 147 VAL A O 1
ATOM 1093 N N . ALA A 1 148 ? -10.767 -0.065 13.882 1.00 98.62 148 ALA A N 1
ATOM 1094 C CA . ALA A 1 148 ? -10.905 -0.258 15.325 1.00 98.62 148 ALA A CA 1
ATOM 1095 C C . ALA A 1 148 ? -11.669 -1.541 15.668 1.00 98.62 148 ALA A C 1
ATOM 1097 O O . ALA A 1 148 ? -11.218 -2.323 16.506 1.00 98.62 148 ALA A O 1
ATOM 1098 N N . ALA A 1 149 ? -12.791 -1.790 14.988 1.00 98.50 149 ALA A N 1
ATOM 1099 C CA . ALA A 1 149 ? -13.575 -3.004 15.174 1.00 98.50 149 ALA A CA 1
ATOM 1100 C C . ALA A 1 149 ? -12.773 -4.266 14.817 1.00 98.50 149 ALA A C 1
ATOM 1102 O O . ALA A 1 149 ? -12.798 -5.239 15.572 1.00 98.50 149 ALA A O 1
ATOM 1103 N N . ALA A 1 150 ? -12.028 -4.240 13.707 1.00 98.38 150 ALA A N 1
ATOM 1104 C CA . ALA A 1 150 ? -11.214 -5.368 13.263 1.00 98.38 150 ALA A CA 1
ATOM 1105 C C . ALA A 1 150 ? -10.044 -5.660 14.213 1.00 98.38 150 ALA A C 1
ATOM 1107 O O . ALA A 1 150 ? -9.830 -6.812 14.586 1.00 98.38 150 ALA A O 1
ATOM 1108 N N . VAL A 1 151 ? -9.322 -4.627 14.657 1.00 98.50 151 VAL A N 1
ATOM 1109 C CA . VAL A 1 151 ? -8.212 -4.770 15.612 1.00 98.50 151 VAL A CA 1
ATOM 1110 C C . VAL A 1 151 ? -8.710 -5.282 16.960 1.00 98.50 151 VAL A C 1
ATOM 1112 O O . VAL A 1 151 ? -8.107 -6.193 17.521 1.00 98.50 151 VAL A O 1
ATOM 1115 N N . ARG A 1 152 ? -9.841 -4.760 17.451 1.00 98.25 152 ARG A N 1
ATOM 1116 C CA . ARG A 1 152 ? -10.476 -5.261 18.675 1.00 98.25 15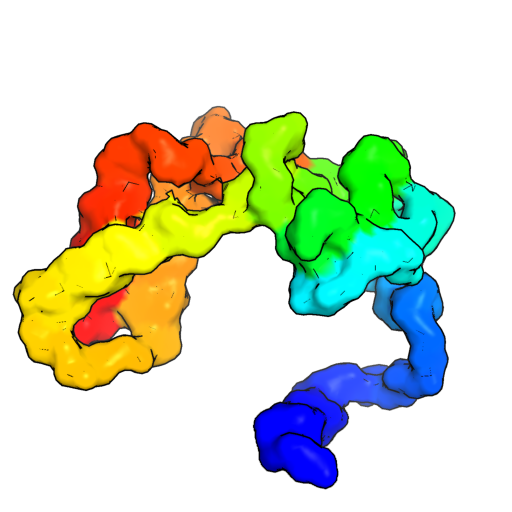2 ARG A CA 1
ATOM 1117 C C . ARG A 1 152 ? -10.871 -6.732 18.538 1.00 98.25 152 ARG A C 1
ATOM 1119 O O . ARG A 1 152 ? -10.629 -7.511 19.442 1.00 98.25 152 ARG A O 1
ATOM 1126 N N . ALA A 1 153 ? -11.461 -7.137 17.415 1.00 97.50 153 ALA A N 1
ATOM 1127 C CA . ALA A 1 153 ? -11.820 -8.540 17.200 1.00 97.50 153 ALA A CA 1
ATOM 1128 C C . ALA A 1 153 ? -10.586 -9.461 17.143 1.00 97.50 153 ALA A C 1
ATOM 1130 O O . ALA A 1 153 ? -10.631 -10.587 17.633 1.00 97.50 153 ALA A O 1
ATOM 1131 N N . ALA A 1 154 ? -9.479 -8.978 16.573 1.00 97.31 154 ALA A N 1
ATOM 1132 C CA . ALA A 1 154 ? -8.227 -9.723 16.468 1.00 97.31 154 ALA A CA 1
ATOM 1133 C C . ALA A 1 154 ? -7.437 -9.801 17.788 1.00 97.31 154 ALA A C 1
ATOM 1135 O O . ALA A 1 154 ? -6.520 -10.610 17.888 1.00 97.31 154 ALA A O 1
ATOM 1136 N N . SER A 1 155 ? -7.785 -9.010 18.810 1.00 92.69 155 SER A N 1
ATOM 1137 C CA . SER A 1 155 ? -7.066 -8.998 20.090 1.00 92.69 155 SER A CA 1
ATOM 1138 C C . SER A 1 155 ? -7.314 -10.222 20.969 1.00 92.69 155 SER A C 1
ATOM 1140 O O . SER A 1 155 ? -6.656 -10.372 21.997 1.00 92.69 155 SER A O 1
ATOM 1142 N N . GLY A 1 156 ? -8.297 -11.057 20.619 1.00 77.56 156 GLY A N 1
ATOM 1143 C CA . GLY A 1 156 ? -8.671 -12.234 21.403 1.00 77.56 156 GLY A CA 1
ATOM 1144 C C . GLY A 1 156 ? -9.284 -11.921 22.776 1.00 77.56 156 GLY A C 1
ATOM 1145 O O . GLY A 1 156 ? -9.304 -12.807 23.629 1.00 77.56 156 GLY A O 1
ATOM 1146 N N . ARG A 1 157 ? -9.761 -10.686 23.000 1.00 60.28 157 ARG A N 1
ATOM 1147 C CA . ARG A 1 157 ? -10.426 -10.235 24.238 1.00 60.28 157 ARG A CA 1
ATOM 1148 C C . ARG A 1 157 ? -11.829 -9.694 23.956 1.00 60.28 157 ARG A C 1
ATOM 1150 O O . ARG A 1 157 ? -12.027 -9.045 22.905 1.00 60.28 157 ARG A O 1
#

Organism: NCBI:txid1076125

pLDDT: mean 96.01, std 4.45, range [60.28, 98.81]

Foldseek 3Di:
DPPVVVVCVVPDPPVVDDDAPLVVQQQAQEDADDDDAQQDELVSLQRYHAQHEYEQEDPPHGNYDQVSNVVHHLAYAYCDPVAFNHDDCLLADLQLVLLCVVLVAPDQDPLLVVLLVVLQQCLCPPVRDGRRRRGDDSPPPSRSPSSSVSSNVSRVD